Protein AF-A0A645IZE8-F1 (afdb_monomer_lite)

Secondary structure (DSSP, 8-state):
-TT-EEEEEEEEE-TTT--EEEEETTS-TTS-SPPEEEE-SSPPPTT-EEEEEEEEEETTEEEEEEPP---

Seque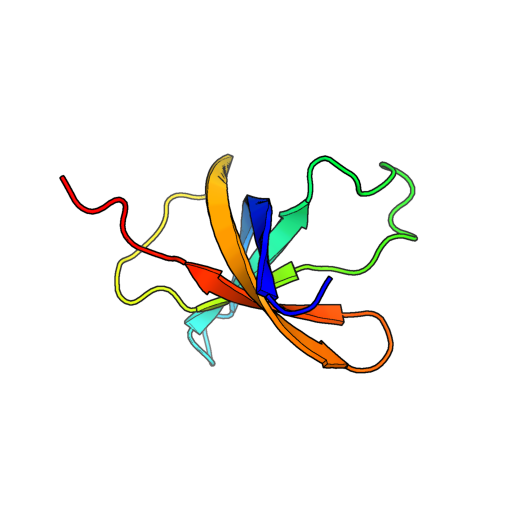nce (71 aa):
MIGQTLEVLVEKQDGLTGFYRGRSVFSAPDGIDGEVIFKSDEPIKFGTFVPVTINRIKTHDFYGKVEKEKV

Organism: NCBI:txid1076179

pLDDT: mean 79.91, std 14.22, range [37.31, 92.06]

InterPro domains:
  IPR002792 TRAM domain [PF18693] (2-66)
  IPR002792 TRAM domain [PS50926] (1-68)
  IPR012340 Nucleic acid-binding, OB-fold [G3DSA:2.40.50.140] (3-71)

Radius of gyration: 11.33 Å; chains: 1; bounding box: 35×27×25 Å

Structure (mmCIF, N/CA/C/O backbone):
data_AF-A0A645IZE8-F1
#
_entry.id   AF-A0A645IZE8-F1
#
loop_
_atom_site.group_PDB
_atom_site.id
_atom_site.type_symbol
_atom_site.label_atom_id
_atom_site.label_alt_id
_atom_site.label_comp_id
_atom_site.label_asym_id
_atom_site.label_entity_id
_atom_site.label_seq_id
_atom_site.pdbx_PDB_ins_code
_atom_site.Cartn_x
_atom_site.Cartn_y
_atom_site.Cartn_z
_atom_site.occupancy
_atom_site.B_iso_or_equiv
_atom_site.auth_seq_id
_atom_site.auth_comp_id
_atom_site.auth_asym_id
_atom_site.auth_atom_id
_atom_site.pdbx_PDB_model_num
ATOM 1 N N . MET A 1 1 ? -1.090 -15.198 -10.365 1.00 61.53 1 MET A N 1
ATOM 2 C CA . MET A 1 1 ? -0.907 -14.082 -9.412 1.00 61.53 1 MET A CA 1
ATOM 3 C C . MET A 1 1 ? -1.993 -13.027 -9.551 1.00 61.53 1 MET A C 1
ATOM 5 O O . MET A 1 1 ? -2.559 -12.669 -8.533 1.00 61.53 1 MET A O 1
ATOM 9 N N . ILE A 1 2 ? -2.355 -12.566 -10.757 1.00 74.69 2 ILE A N 1
ATOM 10 C CA . ILE A 1 2 ? -3.574 -11.746 -10.922 1.00 74.69 2 ILE A CA 1
ATOM 11 C C . ILE A 1 2 ? -4.796 -12.548 -10.441 1.00 74.69 2 ILE A C 1
ATOM 13 O O . ILE A 1 2 ? -4.912 -13.728 -10.774 1.00 74.69 2 ILE A O 1
ATOM 17 N N . GLY A 1 3 ? -5.657 -11.923 -9.637 1.00 77.75 3 GLY A N 1
ATOM 18 C CA . GLY A 1 3 ? -6.822 -12.535 -8.993 1.00 77.75 3 GLY A CA 1
ATOM 19 C C . GLY A 1 3 ? -6.525 -13.252 -7.672 1.00 77.75 3 GLY A C 1
ATOM 20 O O . GLY A 1 3 ? -7.449 -13.778 -7.065 1.00 77.75 3 GLY A O 1
ATOM 21 N N . GLN A 1 4 ? -5.266 -13.285 -7.222 1.00 81.62 4 GLN A N 1
ATOM 22 C CA . GLN A 1 4 ? -4.911 -13.819 -5.907 1.00 81.62 4 GLN A CA 1
ATOM 23 C C . GLN A 1 4 ? -4.825 -12.699 -4.873 1.00 81.62 4 GLN A C 1
ATOM 25 O O . GLN A 1 4 ? -4.379 -11.588 -5.177 1.00 81.62 4 GLN A O 1
ATOM 30 N N . THR A 1 5 ? -5.214 -13.028 -3.648 1.00 85.88 5 THR A N 1
ATOM 31 C CA . THR A 1 5 ? -5.042 -12.176 -2.475 1.00 85.88 5 THR A CA 1
ATOM 32 C C . THR A 1 5 ? -3.738 -12.549 -1.784 1.00 85.88 5 THR A C 1
ATOM 34 O O . THR A 1 5 ? -3.514 -13.715 -1.465 1.00 85.88 5 THR A O 1
ATOM 37 N N . LEU A 1 6 ? -2.864 -11.564 -1.588 1.00 85.62 6 LEU A N 1
ATOM 38 C CA . LEU A 1 6 ? -1.597 -11.711 -0.879 1.00 85.62 6 LEU A CA 1
ATOM 39 C C . LEU A 1 6 ? -1.660 -10.939 0.436 1.00 85.62 6 LEU A C 1
ATOM 41 O O . LEU A 1 6 ? -2.153 -9.813 0.466 1.00 85.62 6 LEU A O 1
ATOM 45 N N . GLU A 1 7 ? -1.116 -11.510 1.506 1.00 87.38 7 GLU A N 1
ATOM 46 C CA . GLU A 1 7 ? -0.839 -10.751 2.725 1.00 87.38 7 GLU A CA 1
ATOM 47 C C . GLU A 1 7 ? 0.397 -9.877 2.519 1.00 87.38 7 GLU A C 1
ATOM 49 O O . GLU A 1 7 ? 1.482 -10.368 2.190 1.00 87.38 7 GLU A O 1
ATOM 54 N N . VAL A 1 8 ? 0.213 -8.570 2.702 1.00 88.94 8 VAL A N 1
ATOM 55 C CA . VAL A 1 8 ? 1.231 -7.550 2.450 1.00 88.94 8 VAL A CA 1
ATOM 56 C C . VAL A 1 8 ? 1.496 -6.762 3.722 1.00 88.94 8 VAL A C 1
ATOM 58 O O . VAL A 1 8 ? 0.577 -6.176 4.295 1.00 88.94 8 VAL A O 1
ATOM 61 N N . LEU A 1 9 ? 2.762 -6.704 4.135 1.00 89.7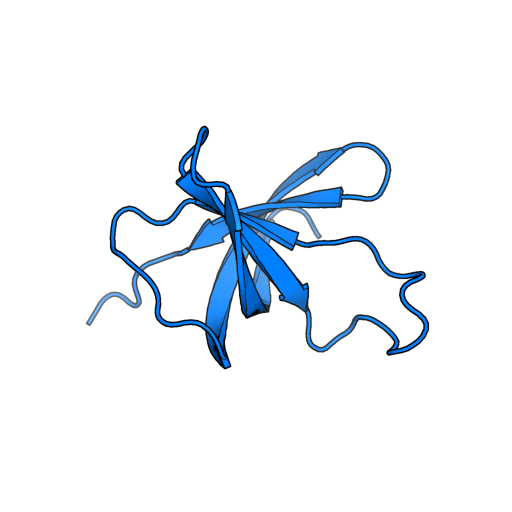5 9 LEU A N 1
ATOM 62 C CA . LEU A 1 9 ? 3.213 -5.833 5.215 1.00 89.75 9 LEU A CA 1
ATOM 63 C C . LEU A 1 9 ? 3.288 -4.395 4.708 1.00 89.75 9 LEU A C 1
ATOM 65 O O . LEU A 1 9 ? 4.054 -4.103 3.791 1.00 89.75 9 LEU A O 1
ATOM 69 N N . VAL A 1 10 ? 2.524 -3.486 5.310 1.00 91.25 10 VAL A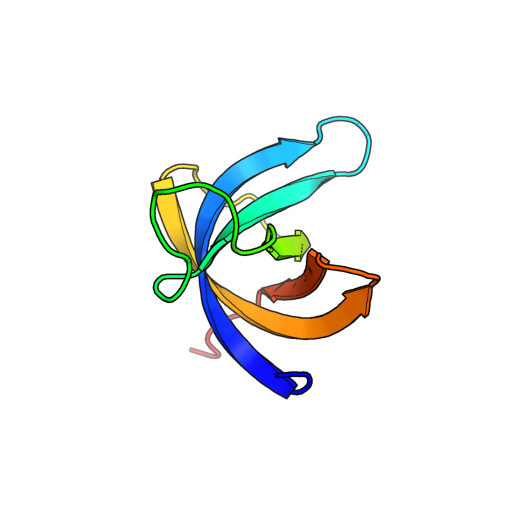 N 1
ATOM 70 C CA . VAL A 1 10 ? 2.524 -2.077 4.900 1.00 91.25 10 VAL A CA 1
ATOM 71 C C . VAL A 1 10 ? 3.755 -1.370 5.450 1.00 91.25 10 VAL A C 1
ATOM 73 O O . VAL A 1 10 ? 3.894 -1.223 6.662 1.00 91.25 10 VAL A O 1
ATOM 76 N N . GLU A 1 11 ? 4.625 -0.875 4.575 1.00 89.56 11 GLU A N 1
ATOM 77 C CA . GLU A 1 11 ? 5.880 -0.240 4.997 1.00 89.56 11 GLU A CA 1
ATOM 78 C C . GLU A 1 11 ? 5.897 1.260 4.722 1.00 89.56 11 GLU A C 1
ATOM 80 O O . GLU A 1 11 ? 6.442 2.024 5.519 1.00 89.56 11 GLU A O 1
ATOM 85 N N . LYS A 1 12 ? 5.315 1.699 3.599 1.00 90.44 12 LYS A N 1
ATOM 86 C CA . LYS A 1 12 ? 5.351 3.105 3.175 1.00 90.44 12 LYS A CA 1
ATOM 87 C C . LYS A 1 12 ? 4.058 3.523 2.485 1.00 90.44 12 LYS A C 1
ATOM 89 O O . LYS A 1 12 ? 3.347 2.698 1.915 1.00 90.44 12 LYS A O 1
ATOM 94 N N . GLN A 1 13 ? 3.795 4.828 2.485 1.00 92.00 13 GLN A N 1
ATOM 95 C CA . GLN A 1 13 ? 2.774 5.458 1.653 1.00 92.00 13 GLN A CA 1
ATOM 96 C C . GLN A 1 13 ? 3.386 6.631 0.892 1.00 92.00 13 GLN A C 1
ATOM 98 O O . GLN A 1 13 ? 4.105 7.454 1.457 1.00 92.00 13 GLN A O 1
ATOM 103 N N . ASP A 1 14 ? 3.094 6.702 -0.398 1.00 89.62 14 ASP A N 1
ATOM 104 C CA . ASP A 1 14 ? 3.454 7.819 -1.252 1.00 89.62 14 ASP A CA 1
ATOM 105 C C . ASP A 1 14 ? 2.515 9.002 -0.976 1.00 89.62 14 ASP A C 1
ATOM 107 O O . ASP A 1 14 ? 1.312 8.925 -1.226 1.00 89.62 14 ASP A O 1
ATOM 111 N N . GLY A 1 15 ? 3.055 10.098 -0.442 1.00 83.19 15 GLY A N 1
ATOM 112 C CA . GLY A 1 15 ? 2.262 11.265 -0.037 1.00 83.19 15 GLY A CA 1
ATOM 113 C C . GLY A 1 15 ? 1.675 12.080 -1.196 1.00 83.19 15 GLY A C 1
ATOM 114 O O . GLY A 1 15 ? 0.763 12.869 -0.973 1.00 83.19 15 GLY A O 1
ATOM 115 N N . LEU A 1 16 ? 2.170 11.897 -2.425 1.00 85.44 16 LEU A N 1
ATOM 116 C CA . LEU A 1 16 ? 1.685 12.613 -3.612 1.00 85.44 16 LEU A CA 1
ATOM 117 C C . LEU A 1 16 ? 0.518 11.882 -4.277 1.00 85.44 16 LEU A C 1
ATOM 119 O O . LEU A 1 16 ? -0.419 12.502 -4.769 1.00 85.44 16 LEU A O 1
ATOM 123 N N . THR A 1 17 ? 0.585 10.554 -4.313 1.00 86.00 17 THR A N 1
ATOM 124 C CA . THR A 1 17 ? -0.358 9.713 -5.061 1.00 86.00 17 THR A CA 1
ATOM 125 C C . THR A 1 17 ? -1.294 8.898 -4.165 1.00 86.00 17 THR A C 1
ATOM 127 O O . THR A 1 17 ? -2.289 8.344 -4.650 1.00 86.00 17 THR A O 1
ATOM 130 N N . GLY A 1 18 ? -0.977 8.807 -2.870 1.00 86.31 18 GLY A N 1
ATOM 131 C CA . GLY A 1 18 ? -1.705 8.041 -1.860 1.00 86.31 18 GLY A CA 1
ATOM 132 C C . GLY A 1 18 ? -1.507 6.526 -1.948 1.00 86.31 18 GLY A C 1
ATOM 133 O O . GLY A 1 18 ? -2.167 5.797 -1.209 1.00 86.31 18 GLY A O 1
ATOM 134 N N . PHE A 1 19 ? -0.639 6.033 -2.841 1.00 90.38 19 PHE A N 1
ATOM 135 C CA . PHE A 1 19 ? -0.364 4.601 -2.977 1.00 90.38 19 PHE A CA 1
ATOM 136 C C . PHE A 1 19 ? 0.461 4.079 -1.801 1.00 90.38 19 PHE A C 1
ATOM 138 O O . PHE A 1 19 ? 1.468 4.672 -1.419 1.00 90.38 19 PHE A O 1
ATOM 145 N N . TYR A 1 20 ? 0.067 2.929 -1.273 1.00 92.06 20 TYR A N 1
ATOM 146 C CA . TYR A 1 20 ? 0.841 2.179 -0.298 1.00 92.06 20 TYR A CA 1
ATOM 147 C C . TYR A 1 20 ? 1.825 1.249 -0.997 1.00 92.06 20 TYR A C 1
ATOM 149 O O . TYR A 1 20 ? 1.562 0.763 -2.100 1.00 92.06 20 TYR A O 1
ATOM 157 N N . ARG A 1 21 ? 2.952 1.004 -0.332 1.00 90.88 21 ARG A N 1
ATOM 158 C CA . ARG A 1 21 ? 3.965 0.036 -0.742 1.00 90.88 21 ARG A CA 1
ATOM 159 C C . ARG A 1 21 ? 4.267 -0.903 0.408 1.00 90.88 21 ARG A C 1
ATOM 161 O O . ARG A 1 21 ? 4.384 -0.476 1.563 1.00 90.88 21 ARG A O 1
ATOM 168 N N . GLY A 1 22 ? 4.392 -2.172 0.068 1.00 88.44 22 GLY A N 1
ATOM 169 C CA . GLY A 1 22 ? 4.691 -3.218 1.019 1.00 88.44 22 GLY A CA 1
ATOM 170 C C . GLY A 1 22 ? 5.302 -4.438 0.361 1.00 88.44 22 GLY A C 1
ATOM 171 O O . GLY A 1 22 ? 5.399 -4.531 -0.865 1.00 88.44 22 GLY A O 1
ATOM 172 N N . ARG A 1 23 ? 5.688 -5.390 1.203 1.00 83.88 23 ARG A N 1
ATOM 173 C CA . ARG A 1 23 ? 6.242 -6.676 0.782 1.00 83.88 23 ARG A CA 1
ATOM 174 C C . ARG A 1 23 ? 5.274 -7.793 1.120 1.00 83.88 23 ARG A C 1
ATOM 176 O O . ARG A 1 23 ? 4.651 -7.784 2.182 1.00 83.88 23 ARG A O 1
ATOM 183 N N . SER A 1 24 ? 5.141 -8.740 0.198 1.00 76.31 24 SER A N 1
ATOM 184 C CA . SER A 1 24 ? 4.379 -9.957 0.458 1.00 76.31 24 SER A CA 1
ATOM 185 C C . SER A 1 24 ? 5.191 -10.912 1.335 1.00 76.31 24 SER A C 1
ATOM 187 O O . SER A 1 24 ? 6.420 -10.902 1.282 1.00 76.31 24 SER A O 1
ATOM 189 N N . VAL A 1 25 ? 4.520 -11.776 2.098 1.00 65.56 25 VAL A N 1
ATOM 190 C CA . VAL A 1 25 ? 5.180 -12.821 2.912 1.00 65.56 25 VAL A CA 1
ATOM 191 C C . VAL A 1 25 ? 6.005 -13.826 2.093 1.00 65.56 25 VAL A C 1
ATOM 193 O O . VAL A 1 25 ? 6.845 -14.525 2.651 1.00 65.56 25 VAL A O 1
ATOM 196 N N . PHE A 1 26 ? 5.791 -13.886 0.776 1.00 62.16 26 PHE A N 1
ATOM 197 C CA . PHE A 1 26 ? 6.532 -14.753 -0.142 1.00 62.16 26 PHE A CA 1
ATOM 198 C C . PHE A 1 26 ? 7.774 -14.085 -0.752 1.00 62.16 26 PHE A C 1
ATOM 200 O O . PHE A 1 26 ? 8.538 -14.766 -1.430 1.00 62.16 26 PHE A O 1
ATOM 207 N N . SER A 1 27 ? 7.989 -12.783 -0.527 1.00 60.38 27 SER A N 1
ATOM 208 C CA . SER A 1 27 ? 9.169 -12.070 -1.029 1.00 60.38 27 SER A CA 1
ATOM 209 C C . SER A 1 27 ? 10.403 -12.407 -0.190 1.00 60.38 27 SER A C 1
ATOM 211 O O . SER A 1 27 ? 10.382 -12.246 1.033 1.00 60.38 27 SER A O 1
ATOM 213 N N . ALA A 1 28 ? 11.498 -12.825 -0.832 1.00 51.97 28 ALA A N 1
ATOM 214 C CA . ALA A 1 28 ? 12.762 -13.045 -0.143 1.00 51.97 28 ALA A CA 1
ATOM 215 C C . ALA A 1 28 ? 13.299 -11.727 0.467 1.00 51.97 28 ALA A C 1
ATOM 217 O O . ALA A 1 28 ? 13.156 -10.654 -0.133 1.00 51.97 28 ALA A O 1
ATOM 218 N N . PRO A 1 29 ? 13.947 -11.774 1.649 1.00 51.72 29 PRO A N 1
ATOM 219 C CA . PRO A 1 29 ? 14.487 -10.590 2.324 1.00 51.72 29 PRO A CA 1
ATOM 220 C C . PRO A 1 29 ? 15.581 -9.858 1.526 1.00 51.72 29 PRO A C 1
ATOM 222 O O . PRO A 1 29 ? 15.866 -8.702 1.832 1.00 51.72 29 PRO A O 1
ATOM 225 N N . ASP A 1 30 ? 16.140 -10.486 0.488 1.00 53.09 30 ASP A N 1
ATOM 226 C CA . ASP A 1 30 ? 17.164 -9.932 -0.406 1.00 53.09 30 ASP A CA 1
ATOM 227 C C . ASP A 1 30 ? 16.669 -8.815 -1.350 1.00 53.09 30 ASP A C 1
ATOM 229 O O . ASP A 1 30 ? 17.466 -8.232 -2.082 1.00 53.09 30 ASP A O 1
ATOM 233 N N . GLY A 1 31 ? 15.373 -8.473 -1.343 1.00 49.16 31 GLY A N 1
ATOM 234 C CA . GLY A 1 31 ? 14.846 -7.323 -2.101 1.00 49.16 31 GLY A CA 1
ATOM 235 C C . GLY A 1 31 ? 14.780 -7.536 -3.618 1.00 49.16 31 GLY A C 1
ATOM 236 O O . GLY A 1 31 ? 14.663 -6.572 -4.372 1.00 49.16 31 GLY A O 1
ATOM 237 N N . ILE A 1 32 ? 14.867 -8.794 -4.056 1.00 51.47 32 ILE A N 1
ATOM 238 C CA . ILE A 1 32 ? 14.808 -9.203 -5.467 1.00 51.47 32 ILE A CA 1
ATOM 239 C C . ILE A 1 32 ? 13.353 -9.467 -5.899 1.00 51.47 32 ILE A C 1
ATOM 241 O O . ILE A 1 32 ? 13.010 -9.314 -7.070 1.00 51.47 32 ILE A O 1
ATOM 245 N N . ASP A 1 33 ? 12.473 -9.799 -4.953 1.00 59.28 33 ASP A N 1
ATOM 246 C CA . ASP A 1 33 ? 11.045 -9.986 -5.198 1.00 59.28 33 ASP A CA 1
ATOM 247 C C . ASP A 1 33 ? 10.312 -8.642 -5.143 1.00 59.28 33 ASP A C 1
ATOM 249 O O . ASP A 1 33 ? 10.333 -7.956 -4.121 1.00 59.28 33 ASP A O 1
ATOM 253 N N . GLY A 1 34 ? 9.679 -8.270 -6.257 1.00 63.22 34 GLY A N 1
ATOM 254 C CA . GLY A 1 34 ? 9.089 -6.951 -6.480 1.00 63.22 34 GLY A CA 1
ATOM 255 C C . GLY A 1 34 ? 8.122 -6.457 -5.400 1.00 63.22 34 GLY A C 1
ATOM 256 O O . GLY A 1 34 ? 7.499 -7.224 -4.661 1.00 63.22 34 GLY A O 1
ATOM 257 N N . GLU A 1 35 ? 7.989 -5.133 -5.322 1.00 81.81 35 GLU A N 1
ATOM 258 C CA . GLU A 1 35 ? 7.125 -4.471 -4.350 1.00 81.81 35 GLU A CA 1
ATOM 259 C C . GLU A 1 35 ? 5.642 -4.663 -4.711 1.00 81.81 35 GLU A C 1
ATOM 261 O O . GLU A 1 35 ? 5.245 -4.704 -5.883 1.00 81.81 35 GLU A O 1
ATOM 266 N N . VAL A 1 36 ? 4.791 -4.738 -3.684 1.00 87.38 36 VAL A N 1
ATOM 267 C CA . VAL A 1 36 ? 3.340 -4.680 -3.860 1.00 87.38 36 VAL A CA 1
ATOM 268 C C . VAL A 1 36 ? 2.880 -3.246 -3.646 1.00 87.38 36 VAL A C 1
ATOM 270 O O . VAL A 1 36 ? 2.975 -2.693 -2.549 1.00 87.38 36 VAL A O 1
ATOM 273 N N . ILE A 1 37 ? 2.358 -2.651 -4.711 1.00 90.88 37 ILE A N 1
ATOM 274 C CA . ILE A 1 37 ? 1.827 -1.295 -4.750 1.00 90.88 37 ILE A CA 1
ATOM 275 C C . ILE A 1 37 ? 0.306 -1.383 -4.725 1.00 90.88 37 ILE A C 1
ATOM 277 O O . ILE A 1 37 ? -0.317 -1.999 -5.590 1.00 90.88 37 ILE A O 1
ATOM 281 N N . PHE A 1 38 ? -0.336 -0.750 -3.751 1.00 91.69 38 PHE A N 1
ATOM 282 C CA . PHE A 1 38 ? -1.783 -0.869 -3.611 1.00 91.69 38 PHE A CA 1
ATOM 283 C C . PHE A 1 38 ? -2.453 0.409 -3.131 1.00 91.69 38 PHE A C 1
ATOM 285 O O . PHE A 1 38 ? -1.824 1.320 -2.595 1.00 91.69 38 PHE A O 1
ATOM 292 N N . LYS A 1 39 ? -3.765 0.485 -3.356 1.00 91.75 39 LYS A N 1
ATOM 293 C CA . LYS A 1 39 ? -4.625 1.530 -2.794 1.00 91.75 39 LYS A CA 1
ATOM 294 C C . LYS A 1 39 ? -5.547 0.969 -1.727 1.00 91.75 39 LYS A C 1
ATOM 296 O O . LYS A 1 39 ? -5.969 -0.185 -1.796 1.00 91.75 39 LYS A O 1
ATOM 301 N N . SER A 1 40 ? -5.886 1.841 -0.790 1.00 88.62 40 SER A N 1
ATOM 302 C CA . SER A 1 40 ? -6.911 1.637 0.221 1.00 88.62 40 SER A CA 1
ATOM 303 C C . SER A 1 40 ? -7.774 2.892 0.286 1.00 88.62 40 SER A C 1
ATOM 305 O O . SER A 1 40 ? -7.258 3.999 0.132 1.00 88.62 40 SER A O 1
ATOM 307 N N . ASP A 1 41 ? -9.080 2.713 0.476 1.00 86.31 41 ASP A N 1
ATOM 308 C CA . ASP A 1 41 ? -10.011 3.821 0.721 1.00 86.31 41 ASP A CA 1
ATOM 309 C C . ASP A 1 41 ? -9.871 4.372 2.154 1.00 86.31 41 ASP A C 1
ATOM 311 O O . ASP A 1 41 ? -10.310 5.481 2.441 1.00 86.31 41 ASP A O 1
ATOM 315 N N . GLU A 1 42 ? -9.237 3.608 3.048 1.00 86.56 42 GLU A N 1
ATOM 316 C CA . GLU A 1 42 ? -9.024 3.956 4.454 1.00 86.56 42 GLU A CA 1
ATOM 317 C C . GLU A 1 42 ? -7.528 4.020 4.786 1.00 86.56 42 GLU A C 1
ATOM 319 O O . GLU A 1 42 ? -6.739 3.264 4.204 1.00 86.56 42 GLU A O 1
ATOM 324 N N . PRO A 1 43 ? -7.116 4.896 5.721 1.00 85.88 43 PRO A N 1
ATOM 325 C CA . PRO A 1 43 ? -5.729 4.983 6.142 1.00 85.88 43 PRO A CA 1
ATOM 326 C C . PRO A 1 43 ? -5.304 3.697 6.852 1.00 85.88 43 PRO A C 1
ATOM 328 O O . PRO A 1 43 ? -5.904 3.292 7.847 1.00 85.88 43 PRO A O 1
ATOM 331 N N . ILE A 1 44 ? -4.240 3.071 6.355 1.00 89.00 44 ILE A N 1
ATOM 332 C CA . ILE A 1 44 ? -3.672 1.861 6.953 1.00 89.00 44 ILE A CA 1
ATOM 333 C C . ILE A 1 44 ? -2.443 2.224 7.776 1.00 89.00 44 ILE A C 1
ATOM 335 O O . ILE A 1 44 ? -1.611 3.036 7.368 1.00 89.00 44 ILE A O 1
ATOM 339 N N . LYS A 1 45 ? -2.325 1.600 8.948 1.00 89.12 45 LYS A N 1
ATOM 340 C CA . LYS A 1 45 ? -1.180 1.770 9.837 1.00 89.12 45 LYS A CA 1
ATOM 341 C C . LYS A 1 45 ?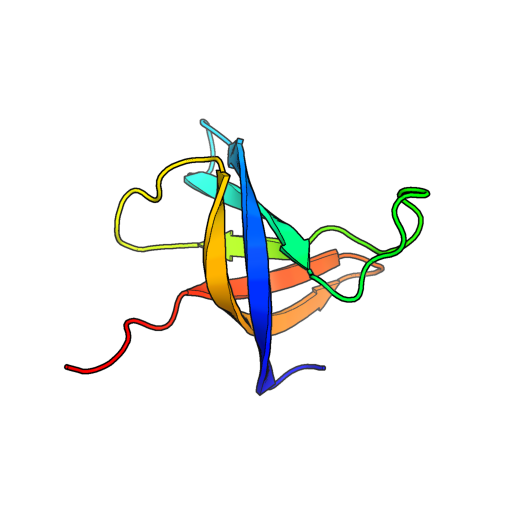 0.049 1.048 9.272 1.00 89.12 45 LYS A C 1
ATOM 343 O O . LYS A 1 45 ? -0.020 -0.113 8.892 1.00 89.12 45 LYS A O 1
ATOM 348 N N . PHE A 1 46 ? 1.202 1.708 9.269 1.00 91.56 46 PHE A N 1
ATOM 349 C CA . PHE A 1 46 ? 2.460 1.053 8.904 1.00 91.56 46 PHE A CA 1
ATOM 350 C C . PHE A 1 46 ? 2.829 -0.054 9.903 1.00 91.56 46 PHE A C 1
ATOM 352 O O . PHE A 1 46 ? 2.606 0.081 11.108 1.00 91.56 46 PHE A O 1
ATOM 359 N N . GLY A 1 47 ? 3.400 -1.146 9.398 1.00 88.69 47 GLY A N 1
ATOM 360 C CA . GLY A 1 47 ? 3.760 -2.333 10.170 1.00 88.69 47 GLY A CA 1
ATOM 361 C C . GLY A 1 47 ? 2.626 -3.343 10.362 1.00 88.69 47 GLY A C 1
ATOM 362 O O . GLY A 1 47 ? 2.825 -4.333 11.058 1.00 88.69 47 GLY A O 1
ATOM 363 N N . THR A 1 48 ? 1.446 -3.122 9.773 1.00 89.00 48 THR A N 1
ATOM 364 C CA . THR A 1 48 ? 0.356 -4.112 9.778 1.00 89.00 48 THR A CA 1
ATOM 365 C C . THR A 1 48 ? 0.342 -4.929 8.494 1.00 89.00 48 THR A C 1
ATOM 367 O O . THR A 1 48 ? 0.730 -4.427 7.439 1.00 89.00 48 THR A O 1
ATOM 370 N N . PHE A 1 49 ? -0.163 -6.158 8.570 1.00 88.06 49 PHE A N 1
ATOM 371 C CA . PHE A 1 49 ? -0.463 -6.968 7.394 1.00 88.06 49 PHE A CA 1
ATOM 372 C C . PHE A 1 49 ? -1.878 -6.679 6.902 1.00 88.06 49 PHE A C 1
ATOM 374 O O . PHE A 1 49 ? -2.806 -6.588 7.706 1.00 88.06 49 PHE A O 1
ATOM 381 N N . VAL A 1 50 ? -2.034 -6.519 5.589 1.00 89.56 50 VAL A N 1
ATOM 382 C CA . VAL A 1 50 ? 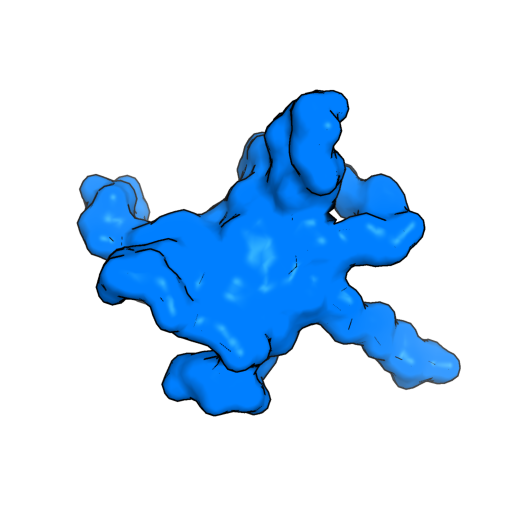-3.340 -6.355 4.943 1.00 89.56 50 VAL A CA 1
ATOM 383 C C . VAL A 1 50 ? -3.491 -7.306 3.758 1.00 89.56 50 VAL A C 1
ATOM 385 O O . VAL A 1 50 ? -2.511 -7.549 3.045 1.00 89.56 50 VAL A O 1
ATOM 388 N N . PRO A 1 51 ? -4.705 -7.826 3.514 1.00 89.88 51 PRO A N 1
ATOM 389 C CA . PRO A 1 51 ? -4.989 -8.619 2.329 1.00 89.88 51 PRO A CA 1
ATOM 390 C C . PRO A 1 51 ? -5.085 -7.702 1.105 1.00 89.88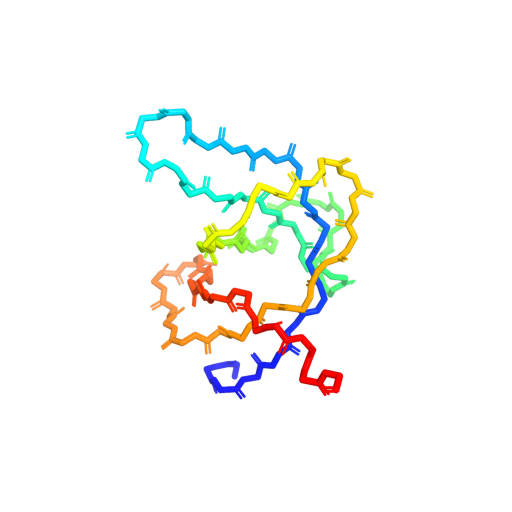 51 PRO A C 1
ATOM 392 O O . PRO A 1 51 ? -5.934 -6.812 1.033 1.00 89.88 51 PRO A O 1
ATOM 395 N N . VAL A 1 52 ? -4.213 -7.915 0.123 1.00 89.50 52 VAL A N 1
ATOM 396 C CA . VAL A 1 52 ? -4.195 -7.164 -1.136 1.00 89.50 52 VAL A CA 1
ATOM 397 C C . VAL A 1 52 ? -4.498 -8.105 -2.287 1.00 89.50 52 VAL A C 1
ATOM 399 O O . VAL A 1 52 ? -3.722 -9.014 -2.583 1.00 89.50 52 VAL A O 1
ATOM 402 N N . THR A 1 53 ? -5.597 -7.848 -2.989 1.00 90.06 53 THR A N 1
ATOM 403 C CA . THR A 1 53 ? -5.944 -8.594 -4.199 1.00 90.06 53 THR A CA 1
ATOM 404 C C . THR A 1 53 ? -5.224 -7.982 -5.395 1.00 90.06 53 THR A C 1
ATOM 406 O O . THR A 1 53 ? -5.442 -6.817 -5.753 1.00 90.06 53 THR A O 1
ATOM 409 N N . ILE A 1 54 ? -4.332 -8.763 -6.010 1.00 88.56 54 ILE A N 1
ATOM 410 C CA . ILE A 1 54 ? -3.527 -8.323 -7.150 1.00 88.56 54 ILE A CA 1
ATOM 411 C C . ILE A 1 54 ? -4.403 -8.317 -8.396 1.00 88.56 54 ILE A C 1
ATOM 413 O O . ILE A 1 54 ? -4.865 -9.358 -8.856 1.00 88.56 54 ILE A O 1
ATOM 417 N N . ASN A 1 55 ? -4.610 -7.143 -8.982 1.00 89.06 55 ASN A N 1
ATOM 418 C CA . ASN A 1 55 ? -5.406 -6.988 -10.200 1.00 89.06 55 ASN A CA 1
ATOM 419 C C . ASN A 1 55 ? -4.542 -6.735 -11.439 1.00 89.06 55 ASN A C 1
ATOM 421 O O . ASN A 1 55 ? -5.015 -6.893 -12.564 1.00 89.06 55 ASN A O 1
ATOM 425 N N . ARG A 1 56 ? -3.271 -6.366 -11.251 1.00 85.69 56 ARG A N 1
ATOM 426 C CA . ARG A 1 56 ? -2.371 -6.025 -12.347 1.00 85.69 56 ARG A CA 1
ATOM 427 C C . ARG A 1 56 ? -0.919 -6.302 -11.974 1.00 85.69 56 ARG A C 1
ATOM 429 O O . ARG A 1 56 ? -0.522 -6.163 -10.826 1.00 85.69 56 ARG A O 1
ATOM 436 N N . ILE A 1 57 ? -0.121 -6.662 -12.972 1.00 83.62 57 ILE A N 1
ATOM 437 C CA . ILE A 1 57 ? 1.331 -6.835 -12.855 1.00 83.62 57 ILE A CA 1
ATOM 438 C C . ILE A 1 57 ? 1.966 -5.901 -13.878 1.00 83.62 57 ILE A C 1
ATOM 440 O O . ILE A 1 57 ? 1.494 -5.829 -15.018 1.00 83.62 57 ILE A O 1
ATOM 444 N N . LYS A 1 58 ? 3.000 -5.159 -13.488 1.00 81.62 58 LYS A N 1
ATOM 445 C CA . LYS A 1 58 ? 3.757 -4.320 -14.418 1.00 81.62 58 LYS A CA 1
ATOM 446 C C . LYS A 1 58 ? 5.246 -4.542 -14.207 1.00 81.62 58 LYS A C 1
ATOM 448 O O . LYS A 1 58 ? 5.793 -4.145 -13.188 1.00 81.62 58 LYS A O 1
ATOM 453 N N . THR A 1 59 ? 5.886 -5.134 -15.211 1.00 75.75 59 THR A N 1
ATOM 454 C CA . THR A 1 59 ? 7.312 -5.487 -15.206 1.00 75.75 59 THR A CA 1
ATOM 455 C C . THR A 1 59 ? 7.659 -6.447 -14.062 1.00 75.75 59 THR A C 1
ATOM 457 O O . THR A 1 59 ? 7.571 -7.650 -14.276 1.00 75.75 59 THR A O 1
ATOM 460 N N . HIS A 1 60 ? 7.983 -5.935 -12.872 1.00 74.38 60 HIS A N 1
ATOM 461 C CA . HIS A 1 60 ? 8.257 -6.718 -11.659 1.00 74.38 60 HIS A CA 1
ATOM 462 C C . HIS A 1 60 ? 7.357 -6.331 -10.475 1.00 74.38 60 HIS A C 1
ATOM 464 O O . HIS A 1 60 ? 7.361 -7.025 -9.466 1.00 74.38 60 HIS A O 1
ATOM 470 N N . ASP A 1 61 ? 6.563 -5.266 -10.595 1.00 79.62 61 ASP A N 1
ATOM 471 C CA . ASP A 1 61 ? 5.730 -4.765 -9.506 1.00 79.62 61 ASP A CA 1
ATOM 472 C C . ASP A 1 61 ? 4.306 -5.317 -9.589 1.00 79.62 61 ASP A C 1
ATOM 474 O O . ASP A 1 61 ? 3.687 -5.387 -10.666 1.00 79.62 61 ASP A O 1
ATOM 478 N N . PHE A 1 62 ? 3.753 -5.642 -8.425 1.00 86.38 62 PHE A N 1
ATOM 479 C CA . PHE A 1 62 ? 2.369 -6.071 -8.285 1.00 86.38 62 PHE A CA 1
ATOM 480 C C . PHE A 1 62 ? 1.490 -4.884 -7.913 1.00 86.38 62 PHE A C 1
ATOM 482 O O . PHE A 1 62 ? 1.796 -4.138 -6.991 1.00 86.38 62 PHE A O 1
ATOM 489 N N . TYR A 1 63 ? 0.372 -4.727 -8.614 1.00 89.38 63 TYR A N 1
ATOM 490 C CA . TYR A 1 63 ? -0.617 -3.693 -8.347 1.00 89.38 63 TYR A CA 1
ATOM 491 C C . TYR A 1 63 ? -1.921 -4.324 -7.877 1.00 89.38 63 TYR A C 1
ATOM 493 O O . TYR A 1 63 ? -2.435 -5.268 -8.487 1.00 89.38 63 TYR A O 1
ATOM 501 N N . GLY A 1 64 ? -2.476 -3.781 -6.799 1.00 90.50 64 GLY A N 1
ATOM 502 C CA . GLY A 1 64 ? -3.688 -4.317 -6.199 1.00 90.50 64 GLY A CA 1
ATOM 503 C C . GLY A 1 64 ? -4.503 -3.303 -5.414 1.00 90.50 64 GLY A C 1
ATOM 504 O O . GLY A 1 64 ? -4.215 -2.102 -5.379 1.00 90.50 64 GLY A O 1
ATOM 505 N N . LYS A 1 65 ? -5.559 -3.808 -4.786 1.00 90.88 65 LYS A N 1
ATOM 506 C CA . LYS A 1 65 ? -6.396 -3.051 -3.858 1.00 90.88 65 LYS A CA 1
ATOM 507 C C . LYS A 1 65 ? -6.618 -3.884 -2.603 1.00 90.88 65 LYS A C 1
ATOM 509 O O . LYS A 1 65 ? -6.710 -5.107 -2.690 1.00 90.88 65 LYS A O 1
ATOM 514 N N . VAL A 1 66 ? -6.697 -3.213 -1.460 1.00 90.25 66 VAL A N 1
ATOM 515 C CA . VAL A 1 66 ? -7.118 -3.854 -0.212 1.00 90.25 66 VAL A CA 1
ATOM 516 C C . VAL A 1 66 ? -8.606 -4.161 -0.314 1.00 90.25 66 VAL A C 1
ATOM 518 O O . VAL A 1 66 ? -9.411 -3.262 -0.574 1.00 90.25 66 VAL A O 1
ATOM 521 N N . GLU A 1 67 ? -8.967 -5.430 -0.152 1.00 74.94 67 GLU A N 1
ATOM 522 C CA . GLU A 1 67 ? -10.366 -5.808 0.019 1.00 74.94 67 GLU A CA 1
ATOM 523 C C . GLU A 1 67 ? -10.726 -5.662 1.493 1.00 74.94 67 GLU A C 1
ATOM 525 O O . GLU A 1 67 ? -10.012 -6.143 2.371 1.00 74.94 67 GLU A O 1
ATOM 530 N N . LYS A 1 68 ? -11.825 -4.955 1.774 1.00 62.16 68 LYS A N 1
ATOM 531 C CA . LYS A 1 68 ? -12.385 -4.946 3.122 1.00 62.16 68 LYS A CA 1
ATOM 532 C C . LYS A 1 68 ? -12.838 -6.364 3.429 1.00 62.16 68 LYS A C 1
ATOM 534 O O . LYS A 1 68 ? -13.591 -6.940 2.641 1.00 62.16 68 LYS A O 1
ATOM 539 N N . GLU A 1 69 ? -12.423 -6.898 4.570 1.00 51.75 69 GLU A N 1
ATOM 540 C CA . GLU A 1 69 ? -13.078 -8.077 5.114 1.00 51.75 69 GLU A CA 1
ATOM 541 C C . GLU A 1 69 ? -14.551 -7.700 5.317 1.00 51.75 69 GLU A C 1
ATOM 543 O O . GLU A 1 69 ? -14.872 -6.758 6.046 1.00 51.75 69 GLU A O 1
ATOM 548 N N . LYS A 1 70 ? -15.446 -8.330 4.547 1.00 39.78 70 LYS A N 1
ATOM 549 C CA . LYS A 1 70 ? -16.886 -8.157 4.729 1.00 39.78 70 LYS A CA 1
ATOM 550 C C . LYS A 1 70 ? -17.233 -8.818 6.060 1.00 39.78 70 LYS A C 1
ATOM 552 O O . LYS A 1 70 ? -17.363 -10.038 6.101 1.00 39.78 70 LYS A O 1
ATOM 557 N N . VAL A 1 71 ? -17.310 -8.014 7.117 1.00 37.31 71 VAL A N 1
ATOM 558 C CA . VAL A 1 71 ? -17.922 -8.397 8.397 1.00 37.31 71 VAL A CA 1
ATOM 559 C C . VAL A 1 71 ? -19.426 -8.550 8.207 1.00 37.31 71 VAL A C 1
ATOM 561 O O . VAL A 1 71 ? -20.012 -7.689 7.508 1.00 37.31 71 VAL A O 1
#

Foldseek 3Di:
DQQDKFWWQFADADPVPRKTWTDTPPDDPVCPQAIEIEHEPDDDDHGDIFTWRFNDDDPRYTYTYGDPPPD